Protein AF-A0A2E7DGU7-F1 (afdb_monomer_lite)

Foldseek 3Di:
DDPPLVLLLVLLVCQQVPPPQHVCQAQNPQRQGDDDPDDPVSVQQRQRLLDPVSDVLVVVCVQACVQDNPPDDSLNVQLVCLLAPQVRCQVPPQVVVCVVRVDDGDGHDNSGGHCVDPCVVVSLVVSVVVCVVVVHDDDSVCSSSSSSSSNVSNSCVNNHHDDD

Sequence (164 aa):
MLEDQKLALEIGEILYNQPGDGCWSCHGGNGAGVRSPTSKAVEEMRTDLRNRETWSSFKIIDAYASENPNQLTQKAIATSLIRLGAKDWNRKIPPIVAQKTKQNNIYFDQRMIGIHSKYLKKNTKRITRLLKRRKVKYKRKHIMDLMATSVYLFIEEKFRPTSN

pLDDT: mean 79.58, std 14.6, range [33.97, 96.94]

Secondary structure (DSSP, 8-state):
--S-HHHHHHHHHHHHT-TTTSTHHHH-SSSS----SS-HHHHHT---TT-GGGSHHHHHHHHHHTT-TTS--HHHHHHHHHHH-HHHHHHHHHHHHHHHH-PPPP---TT--TT-STTHHHHHHHHHHHHHHTT----GGGHHHHHHHHHHHHHHHHHPPP--

Structure (mmCIF, N/CA/C/O backbone):
data_AF-A0A2E7DGU7-F1
#
_entry.id   AF-A0A2E7DGU7-F1
#
loop_
_atom_site.group_PDB
_atom_site.id
_atom_site.type_symbol
_atom_site.label_atom_id
_atom_site.label_alt_id
_atom_site.label_comp_id
_atom_site.label_asym_id
_atom_site.label_entity_id
_atom_site.label_seq_id
_atom_site.pdbx_PDB_ins_code
_atom_site.Cartn_x
_atom_site.Cartn_y
_atom_site.Cartn_z
_atom_site.occupancy
_atom_site.B_iso_or_equiv
_atom_site.auth_seq_id
_atom_site.auth_comp_id
_atom_site.auth_asym_id
_atom_site.auth_atom_id
_atom_site.pdbx_PDB_model_num
ATOM 1 N N . MET A 1 1 ? -12.488 -6.910 1.520 1.00 63.12 1 MET A N 1
ATOM 2 C CA . MET A 1 1 ? -12.087 -5.500 1.308 1.00 63.12 1 MET A CA 1
ATOM 3 C C . MET A 1 1 ? -12.900 -4.652 2.274 1.00 63.12 1 MET A C 1
ATOM 5 O O . MET A 1 1 ? -13.953 -5.126 2.679 1.00 63.12 1 MET A O 1
ATOM 9 N N . LEU A 1 2 ? -12.412 -3.490 2.714 1.00 78.50 2 LEU A N 1
ATOM 10 C CA . LEU A 1 2 ? -13.269 -2.573 3.474 1.00 78.50 2 LEU A CA 1
ATOM 11 C C . LEU A 1 2 ? -14.398 -2.091 2.560 1.00 78.50 2 LEU A C 1
ATOM 13 O O . LEU A 1 2 ? -14.116 -1.682 1.439 1.00 78.50 2 LEU A O 1
ATOM 17 N N . GLU A 1 3 ? -15.640 -2.180 3.031 1.00 80.62 3 GLU A N 1
ATOM 18 C CA . GLU A 1 3 ? -16.817 -1.674 2.308 1.00 80.62 3 GLU A CA 1
ATOM 19 C C . GLU A 1 3 ? -16.866 -0.140 2.347 1.00 80.62 3 GLU A C 1
ATOM 21 O O . GLU A 1 3 ? -17.213 0.501 1.363 1.00 80.62 3 GLU A O 1
ATOM 26 N N . ASP A 1 4 ? -16.430 0.460 3.460 1.00 89.31 4 ASP A N 1
ATOM 27 C CA . ASP A 1 4 ? -16.280 1.909 3.596 1.00 89.31 4 ASP A CA 1
ATOM 28 C C . ASP A 1 4 ? -15.008 2.389 2.873 1.00 89.31 4 ASP A C 1
ATOM 30 O O . ASP A 1 4 ? -13.889 2.312 3.398 1.00 89.31 4 ASP A O 1
ATOM 34 N N . GLN A 1 5 ? -15.194 2.895 1.651 1.00 90.12 5 GLN A N 1
ATOM 35 C CA . GLN A 1 5 ? -14.122 3.441 0.818 1.00 90.12 5 GLN A CA 1
ATOM 36 C C . GLN A 1 5 ? -13.444 4.654 1.469 1.00 90.12 5 GLN A C 1
ATOM 38 O O . GLN A 1 5 ? -12.220 4.772 1.405 1.00 90.12 5 GLN A O 1
ATOM 43 N N . LYS A 1 6 ? -14.194 5.519 2.161 1.00 93.62 6 LYS A N 1
ATOM 44 C CA . LYS A 1 6 ? -13.636 6.700 2.837 1.00 93.62 6 LYS A CA 1
ATOM 45 C C . LYS A 1 6 ? -12.685 6.284 3.955 1.00 93.62 6 LYS A C 1
ATOM 47 O O . LYS A 1 6 ? -11.594 6.838 4.083 1.00 93.62 6 LYS A O 1
ATOM 52 N N . LEU A 1 7 ? -13.063 5.273 4.731 1.00 95.12 7 LEU A N 1
ATOM 53 C CA . LEU A 1 7 ? -12.193 4.698 5.753 1.00 95.12 7 LEU A CA 1
ATOM 54 C C . LEU A 1 7 ? -10.966 4.012 5.145 1.00 95.12 7 LEU A C 1
ATOM 56 O O . LEU A 1 7 ? -9.866 4.116 5.689 1.00 95.12 7 LEU A O 1
ATOM 60 N N . ALA A 1 8 ? -11.132 3.312 4.024 1.00 94.56 8 ALA A N 1
ATOM 61 C CA . ALA A 1 8 ? -10.014 2.683 3.335 1.00 94.56 8 ALA A CA 1
ATOM 62 C C . ALA A 1 8 ? -8.991 3.722 2.842 1.00 94.56 8 ALA A C 1
ATOM 64 O O . ALA A 1 8 ? -7.791 3.499 3.018 1.00 94.56 8 ALA A O 1
ATOM 65 N N . LEU A 1 9 ? -9.461 4.857 2.314 1.00 96.19 9 LEU A N 1
ATOM 66 C CA . LEU A 1 9 ? -8.628 5.993 1.917 1.00 96.19 9 LEU A CA 1
ATOM 67 C C . LEU A 1 9 ? -7.939 6.650 3.123 1.00 96.19 9 LEU A C 1
ATOM 69 O O . LEU A 1 9 ? -6.732 6.862 3.068 1.00 96.19 9 LEU A O 1
ATOM 73 N N . GLU A 1 10 ? -8.649 6.872 4.238 1.00 96.94 10 GLU A N 1
ATOM 74 C CA . GLU A 1 10 ? -8.069 7.413 5.486 1.00 96.94 10 GLU A CA 1
ATOM 75 C C . GLU A 1 10 ? -6.910 6.530 5.988 1.00 96.94 10 GLU A C 1
ATOM 77 O O . GLU A 1 10 ? -5.836 7.013 6.351 1.00 96.94 10 GLU A O 1
ATOM 82 N N . ILE A 1 11 ? -7.099 5.206 5.982 1.00 96.69 11 ILE A N 1
ATOM 83 C CA . ILE A 1 11 ? -6.054 4.251 6.374 1.00 96.69 11 ILE A CA 1
ATOM 84 C C . ILE A 1 11 ? -4.878 4.304 5.396 1.00 96.69 11 ILE A C 1
ATOM 86 O O . ILE A 1 11 ? -3.725 4.306 5.833 1.00 96.69 11 ILE A O 1
ATOM 90 N N . GLY A 1 12 ? -5.159 4.335 4.093 1.00 95.88 12 GLY A N 1
ATOM 91 C CA . GLY A 1 12 ? -4.136 4.400 3.055 1.00 95.88 12 GLY A CA 1
ATOM 92 C C . GLY A 1 12 ? -3.279 5.656 3.172 1.00 95.88 12 GLY A C 1
ATOM 93 O O . GLY A 1 12 ? -2.054 5.554 3.176 1.00 95.88 12 GLY A O 1
ATOM 94 N N . GLU A 1 13 ? -3.905 6.810 3.384 1.00 95.94 13 GLU A N 1
ATOM 95 C CA . GLU A 1 13 ? -3.229 8.094 3.564 1.00 95.94 13 GLU A CA 1
ATOM 96 C C . GLU A 1 13 ? -2.313 8.104 4.794 1.00 95.94 13 GLU A C 1
ATOM 98 O O . GLU A 1 13 ? -1.160 8.540 4.713 1.00 95.94 13 GLU A O 1
ATOM 103 N N . ILE A 1 14 ? -2.796 7.584 5.930 1.00 95.00 14 ILE A N 1
ATOM 104 C CA . ILE A 1 14 ? -2.012 7.474 7.170 1.00 95.00 14 ILE A CA 1
ATOM 105 C C . ILE A 1 14 ? -0.723 6.682 6.937 1.00 95.00 14 ILE A C 1
ATOM 107 O O . ILE A 1 14 ? 0.333 7.042 7.459 1.00 95.00 14 ILE A O 1
ATOM 111 N N . LEU A 1 15 ? -0.824 5.573 6.206 1.00 94.81 15 LEU A N 1
ATOM 112 C CA . LEU A 1 15 ? 0.292 4.661 5.975 1.00 94.81 15 LEU A CA 1
ATOM 113 C C . LEU A 1 15 ? 1.235 5.179 4.890 1.00 94.81 15 LEU A C 1
ATOM 115 O O . LEU A 1 15 ? 2.451 5.067 5.046 1.00 94.81 15 LEU A O 1
ATOM 119 N N . TYR A 1 16 ? 0.691 5.786 3.835 1.00 93.25 16 TYR A N 1
ATOM 120 C CA . TYR A 1 16 ? 1.469 6.418 2.776 1.00 93.25 16 TYR A CA 1
ATOM 121 C C . TYR A 1 16 ? 2.378 7.511 3.344 1.00 93.25 16 TYR A C 1
ATOM 123 O O . TYR A 1 16 ? 3.580 7.510 3.084 1.00 93.25 16 TYR A O 1
ATOM 131 N N . ASN A 1 17 ? 1.820 8.393 4.179 1.00 92.00 17 ASN A N 1
ATOM 132 C CA . ASN A 1 17 ? 2.529 9.532 4.763 1.00 92.00 17 ASN A CA 1
ATOM 133 C C . ASN A 1 17 ? 3.264 9.199 6.072 1.00 92.00 17 ASN A C 1
ATOM 135 O O . ASN A 1 17 ? 3.652 10.113 6.799 1.00 92.00 17 ASN A O 1
ATOM 139 N N . GLN A 1 18 ? 3.443 7.919 6.422 1.00 90.19 18 GLN A N 1
ATOM 140 C CA . GLN A 1 18 ? 4.197 7.542 7.618 1.00 90.19 18 GLN A CA 1
ATOM 141 C C . GLN A 1 18 ? 5.620 8.134 7.537 1.00 90.19 18 GLN A C 1
ATOM 143 O O . GLN A 1 18 ? 6.370 7.766 6.632 1.00 90.19 18 GLN A O 1
ATOM 148 N N . PRO A 1 19 ? 6.034 9.010 8.475 1.00 82.69 19 PRO A N 1
ATOM 149 C CA . PRO A 1 19 ? 7.352 9.633 8.406 1.00 82.69 19 PRO A CA 1
ATOM 150 C C . PRO A 1 19 ? 8.488 8.604 8.389 1.00 82.69 19 PRO A C 1
ATOM 152 O O . PRO A 1 19 ? 8.444 7.616 9.131 1.00 82.69 19 PRO A O 1
ATOM 155 N N . GLY A 1 20 ? 9.494 8.851 7.546 1.00 76.38 20 GLY A N 1
ATOM 156 C CA . GLY A 1 20 ? 10.692 8.023 7.370 1.00 76.38 20 GLY A CA 1
ATOM 157 C C . GLY A 1 20 ? 10.491 6.812 6.457 1.00 76.38 20 GLY A C 1
ATOM 158 O O . GLY A 1 20 ? 11.192 6.680 5.459 1.00 76.38 20 GLY A O 1
ATOM 159 N N . ASP A 1 21 ? 9.506 5.963 6.761 1.00 78.75 21 ASP A N 1
ATOM 160 C CA . ASP A 1 21 ? 9.393 4.632 6.139 1.00 78.75 21 ASP A CA 1
ATOM 161 C C . ASP A 1 21 ? 8.044 4.385 5.423 1.00 78.75 21 ASP A C 1
ATOM 163 O O . ASP A 1 21 ? 7.701 3.241 5.126 1.00 78.75 21 ASP A O 1
ATOM 167 N N . GLY A 1 22 ? 7.226 5.421 5.216 1.00 83.50 22 GLY A N 1
ATOM 168 C CA . GLY A 1 22 ? 6.008 5.345 4.400 1.00 83.50 22 GLY A CA 1
ATOM 169 C C . GLY A 1 22 ? 6.309 5.436 2.905 1.00 83.50 22 GLY A C 1
ATOM 170 O O . GLY A 1 22 ? 7.380 5.880 2.511 1.00 83.50 22 GLY A O 1
ATOM 171 N N . CYS A 1 23 ? 5.347 5.080 2.050 1.00 85.38 23 CYS A N 1
ATOM 172 C CA . CYS A 1 23 ? 5.498 5.183 0.590 1.00 85.38 23 CYS A CA 1
ATOM 173 C C . CYS A 1 23 ? 5.891 6.600 0.124 1.00 85.38 23 CYS A C 1
ATOM 175 O O . CYS A 1 23 ? 6.597 6.751 -0.873 1.00 85.38 23 CYS A O 1
ATOM 177 N N . TRP A 1 24 ? 5.494 7.633 0.872 1.00 86.44 24 TRP A N 1
ATOM 178 C CA . TRP A 1 24 ? 5.888 9.019 0.628 1.00 86.44 24 TRP A CA 1
ATOM 179 C C . TRP A 1 24 ? 7.410 9.223 0.607 1.00 86.44 24 TRP A C 1
ATOM 181 O O . TRP A 1 24 ? 7.885 10.046 -0.169 1.00 86.44 24 TRP A O 1
ATOM 191 N N . SER A 1 25 ? 8.197 8.474 1.391 1.00 81.25 25 SER A N 1
ATOM 192 C CA . SER A 1 25 ? 9.656 8.662 1.425 1.00 81.25 25 SER A CA 1
ATOM 193 C C . SER A 1 25 ? 10.344 8.276 0.116 1.00 81.25 25 SER A C 1
ATOM 195 O O . SER A 1 25 ? 11.429 8.776 -0.160 1.00 81.25 25 SER A O 1
ATOM 197 N N . CYS A 1 26 ? 9.708 7.440 -0.710 1.00 79.44 26 CYS A N 1
ATOM 198 C CA . CYS A 1 26 ? 10.187 7.104 -2.048 1.00 79.44 26 CYS A CA 1
ATOM 199 C C . CYS A 1 26 ? 9.468 7.904 -3.141 1.00 79.44 26 CYS A C 1
ATOM 201 O O . CYS A 1 26 ? 10.100 8.294 -4.119 1.00 79.44 26 CYS A O 1
ATOM 203 N N . HIS A 1 27 ? 8.165 8.160 -2.986 1.00 83.19 27 HIS A N 1
ATOM 204 C CA . HIS A 1 27 ? 7.315 8.673 -4.069 1.00 83.19 27 HIS A CA 1
ATOM 205 C C . HIS A 1 27 ? 6.923 10.150 -3.934 1.00 83.19 27 HIS A C 1
ATOM 207 O O . HIS A 1 27 ? 6.456 10.753 -4.899 1.00 83.19 27 HIS A O 1
ATOM 213 N N . GLY A 1 28 ? 7.142 10.758 -2.768 1.00 84.81 28 GLY A N 1
ATOM 214 C CA . GLY A 1 28 ? 6.841 12.161 -2.503 1.00 84.81 28 GLY A CA 1
ATOM 215 C C . GLY A 1 28 ? 5.342 12.471 -2.463 1.00 84.81 28 GLY A C 1
ATOM 216 O O . GLY A 1 28 ? 4.482 11.588 -2.495 1.00 84.81 28 GLY A O 1
ATOM 217 N N . GLY A 1 29 ? 5.011 13.761 -2.371 1.00 85.94 29 GLY A N 1
ATOM 218 C CA . GLY A 1 29 ? 3.621 14.221 -2.276 1.00 85.94 29 GLY A CA 1
ATOM 219 C C . GLY A 1 29 ? 2.832 14.106 -3.583 1.00 85.94 29 GLY A C 1
ATOM 220 O O . GLY A 1 29 ? 1.619 13.913 -3.534 1.00 85.94 29 GLY A O 1
ATOM 221 N N . ASN A 1 30 ? 3.523 14.193 -4.724 1.00 85.00 30 ASN A N 1
ATOM 222 C CA . ASN A 1 30 ? 2.944 14.155 -6.069 1.00 85.00 30 ASN A CA 1
ATOM 223 C C . ASN A 1 30 ? 3.054 12.777 -6.748 1.00 85.00 30 ASN A C 1
ATOM 225 O O . ASN A 1 30 ? 2.612 12.639 -7.881 1.00 85.00 30 ASN A O 1
ATOM 229 N N . GLY A 1 31 ? 3.654 11.780 -6.092 1.00 84.81 31 GLY A N 1
ATOM 230 C CA . GLY A 1 31 ? 3.796 10.427 -6.633 1.00 84.81 31 GLY A CA 1
ATOM 231 C C . GLY A 1 31 ? 4.904 10.259 -7.680 1.00 84.81 31 GLY A C 1
ATOM 232 O O . GLY A 1 31 ? 5.148 9.135 -8.103 1.00 84.81 31 GLY A O 1
ATOM 233 N N . ALA A 1 32 ? 5.609 11.329 -8.064 1.00 83.12 32 ALA A N 1
ATOM 234 C CA . ALA A 1 32 ? 6.609 11.318 -9.136 1.00 83.12 32 ALA A CA 1
ATOM 235 C C . ALA A 1 32 ? 7.957 10.679 -8.746 1.00 83.12 32 ALA A C 1
ATOM 237 O O . ALA A 1 32 ? 8.847 10.551 -9.586 1.00 83.12 32 ALA A O 1
ATOM 238 N N . GLY A 1 33 ? 8.140 10.327 -7.470 1.00 78.62 33 GLY A N 1
ATOM 239 C CA . GLY A 1 33 ? 9.448 9.964 -6.927 1.00 78.62 33 GLY A CA 1
ATOM 240 C C . GLY A 1 33 ? 10.149 11.156 -6.278 1.00 78.62 33 GLY A C 1
ATOM 241 O O . GLY A 1 33 ? 10.117 12.272 -6.796 1.00 78.62 33 GLY A O 1
ATOM 242 N N . VAL A 1 34 ? 10.815 10.936 -5.141 1.00 69.50 34 VAL A N 1
ATOM 243 C CA . VAL A 1 34 ? 11.695 11.960 -4.556 1.00 69.50 34 VAL A CA 1
ATOM 244 C C . VAL A 1 34 ? 13.070 11.930 -5.224 1.00 69.50 34 VAL A C 1
ATOM 246 O O . VAL A 1 34 ? 13.660 10.866 -5.449 1.00 69.50 34 VAL A O 1
ATOM 249 N N . ARG A 1 35 ? 13.601 13.117 -5.545 1.00 58.34 35 ARG A N 1
ATOM 250 C CA . ARG A 1 35 ? 14.978 13.268 -6.022 1.00 58.34 35 ARG A CA 1
ATOM 251 C C . ARG A 1 35 ? 15.952 13.076 -4.857 1.00 58.34 35 ARG A C 1
ATOM 253 O O . ARG A 1 35 ? 16.097 13.963 -4.029 1.00 58.34 35 ARG A O 1
ATOM 260 N N . SER A 1 36 ? 16.602 11.913 -4.789 1.00 52.12 36 SER A N 1
ATOM 261 C CA . SER A 1 36 ? 17.795 11.720 -3.953 1.00 52.12 36 SER A CA 1
ATOM 262 C C . SER A 1 36 ? 19.028 12.178 -4.743 1.00 52.12 36 SER A C 1
ATOM 264 O O . SER A 1 36 ? 19.121 11.817 -5.916 1.00 52.12 36 SER A O 1
ATOM 266 N N . PRO A 1 37 ? 19.978 12.920 -4.142 1.00 44.38 37 PRO A N 1
ATOM 267 C CA . PRO A 1 37 ? 21.205 13.371 -4.809 1.00 44.38 37 PRO A CA 1
ATOM 268 C C . PRO A 1 37 ? 22.225 12.249 -5.088 1.00 44.38 37 PRO A C 1
ATOM 270 O O . PRO A 1 37 ? 23.323 12.510 -5.569 1.00 44.38 37 PRO A O 1
ATOM 273 N N . THR A 1 38 ? 21.898 10.993 -4.783 1.00 51.41 38 THR A N 1
ATOM 274 C CA . THR A 1 38 ? 22.791 9.847 -4.970 1.00 51.41 38 THR A CA 1
ATOM 275 C C . THR A 1 38 ? 22.510 9.107 -6.281 1.00 51.41 38 THR A C 1
ATOM 277 O O . THR A 1 38 ? 21.384 8.686 -6.500 1.00 51.41 38 THR A O 1
ATOM 280 N N . SER A 1 39 ? 23.572 8.986 -7.097 1.00 49.19 39 SER A N 1
ATOM 281 C CA . SER A 1 39 ? 23.820 8.197 -8.329 1.00 49.19 39 SER A CA 1
ATOM 282 C C . SER A 1 39 ? 22.696 8.005 -9.373 1.00 49.19 39 SER A C 1
ATOM 284 O O . SER A 1 39 ? 21.570 7.637 -9.069 1.00 49.19 39 SER A O 1
ATOM 286 N N . LYS A 1 40 ? 23.048 8.128 -10.668 1.00 49.41 40 LYS A N 1
ATOM 287 C CA . LYS A 1 40 ? 22.157 7.887 -11.832 1.00 49.41 40 LYS A CA 1
ATOM 288 C C . LYS A 1 40 ? 21.352 6.576 -11.760 1.00 49.41 40 LYS A C 1
ATOM 290 O O . LYS A 1 40 ? 20.179 6.565 -12.111 1.00 49.41 40 LYS A O 1
ATOM 295 N N . ALA A 1 41 ? 21.936 5.503 -11.218 1.00 45.41 41 ALA A N 1
ATOM 296 C CA . ALA A 1 41 ? 21.265 4.209 -11.044 1.00 45.41 41 ALA A CA 1
ATOM 297 C C . ALA A 1 41 ? 20.018 4.273 -10.133 1.00 45.41 41 ALA A C 1
ATOM 299 O O . ALA A 1 41 ? 19.090 3.481 -10.275 1.00 45.41 41 ALA A O 1
ATOM 300 N N . VAL A 1 42 ? 19.967 5.230 -9.200 1.00 52.28 42 VAL A N 1
ATOM 301 C CA . VAL A 1 42 ? 18.800 5.481 -8.340 1.00 52.28 42 VAL A CA 1
ATOM 302 C C . VAL A 1 42 ? 17.699 6.234 -9.082 1.00 52.28 42 VAL A C 1
ATOM 304 O O . VAL A 1 42 ? 16.532 6.087 -8.724 1.00 52.28 42 VAL A O 1
ATOM 307 N N . GLU A 1 43 ? 18.044 7.037 -10.088 1.00 51.69 43 GLU A N 1
ATOM 308 C CA . GLU A 1 43 ? 17.067 7.774 -10.893 1.00 51.69 43 GLU A CA 1
ATOM 309 C C . GLU A 1 43 ? 16.331 6.865 -11.878 1.00 51.69 43 GLU A C 1
ATOM 311 O O . GLU A 1 43 ? 15.120 7.002 -12.028 1.00 51.69 43 GLU A O 1
ATOM 316 N N . GLU A 1 44 ? 17.031 5.901 -12.477 1.00 49.75 44 GLU A N 1
ATOM 317 C CA . GLU A 1 44 ? 16.478 4.960 -13.465 1.00 49.75 44 GLU A CA 1
ATOM 318 C C . GLU A 1 44 ? 15.509 3.929 -12.856 1.00 49.75 44 GLU A C 1
ATOM 320 O O . GLU A 1 44 ? 14.658 3.381 -13.553 1.00 49.75 44 GLU A O 1
ATOM 325 N N . MET A 1 45 ? 15.583 3.694 -11.541 1.00 54.09 45 MET A N 1
ATOM 326 C CA . MET A 1 45 ? 14.679 2.794 -10.807 1.00 54.09 45 MET A CA 1
ATOM 327 C C . MET A 1 45 ? 13.466 3.504 -10.180 1.00 54.09 45 MET A C 1
ATOM 329 O O . MET A 1 45 ? 12.728 2.897 -9.399 1.00 54.09 45 MET A O 1
ATOM 333 N N . ARG A 1 46 ? 13.237 4.789 -10.483 1.00 65.88 46 ARG A N 1
ATOM 334 C CA . ARG A 1 46 ? 12.087 5.531 -9.950 1.00 65.88 46 ARG A CA 1
ATOM 335 C C . ARG A 1 46 ? 10.788 5.080 -10.610 1.00 65.88 46 ARG A C 1
ATOM 337 O O . ARG A 1 46 ? 10.587 5.257 -11.805 1.00 65.88 46 ARG A O 1
ATOM 344 N N . THR A 1 47 ? 9.871 4.562 -9.801 1.00 77.00 47 THR A N 1
ATOM 345 C CA . THR A 1 47 ? 8.480 4.366 -10.214 1.00 77.00 47 THR A CA 1
ATOM 346 C C . THR A 1 47 ? 7.695 5.658 -10.005 1.00 77.00 47 THR A C 1
ATOM 348 O O . THR A 1 47 ? 7.595 6.152 -8.875 1.00 77.00 47 THR A O 1
ATOM 351 N N . ASP A 1 48 ? 7.110 6.164 -11.088 1.00 84.00 48 ASP A N 1
ATOM 352 C CA . ASP A 1 48 ? 6.144 7.255 -11.062 1.00 84.00 48 ASP A CA 1
ATOM 353 C C . ASP A 1 48 ? 4.755 6.672 -10.774 1.00 84.00 48 ASP A C 1
ATOM 355 O O . ASP A 1 48 ? 4.150 5.998 -11.609 1.00 84.00 48 ASP A O 1
ATOM 359 N N . LEU A 1 49 ? 4.219 6.933 -9.582 1.00 85.94 49 LEU A N 1
ATOM 360 C CA . LEU A 1 49 ? 2.886 6.465 -9.196 1.00 85.94 49 LEU A CA 1
ATOM 361 C C . LEU A 1 49 ? 1.773 7.052 -10.076 1.00 85.94 49 LEU A C 1
ATOM 363 O O . LEU A 1 49 ? 0.673 6.509 -10.087 1.00 85.94 49 LEU A O 1
ATOM 367 N N . ARG A 1 50 ? 2.055 8.110 -10.842 1.00 85.56 50 ARG A N 1
ATOM 368 C CA . ARG A 1 50 ? 1.121 8.703 -11.807 1.00 85.56 50 ARG A CA 1
ATOM 369 C C . ARG A 1 50 ? 1.109 7.969 -13.145 1.00 85.56 50 ARG A C 1
ATOM 371 O O . ARG A 1 50 ? 0.111 8.019 -13.857 1.00 85.56 50 ARG A O 1
ATOM 378 N N . ASN A 1 51 ? 2.202 7.285 -13.494 1.00 83.81 51 ASN A N 1
ATOM 379 C CA . ASN A 1 51 ? 2.318 6.520 -14.731 1.00 83.81 51 ASN A CA 1
ATOM 380 C C . ASN A 1 51 ? 2.461 5.021 -14.435 1.00 83.81 51 ASN A C 1
ATOM 382 O O . ASN A 1 51 ? 3.535 4.527 -14.082 1.00 83.81 51 ASN A O 1
ATOM 386 N N . ARG A 1 52 ? 1.369 4.290 -14.655 1.00 77.75 52 ARG A N 1
ATOM 387 C CA . ARG A 1 52 ? 1.256 2.844 -14.424 1.00 77.75 52 ARG A CA 1
ATOM 388 C C . ARG A 1 52 ? 2.287 2.009 -15.180 1.00 77.75 52 ARG A C 1
ATOM 390 O O . ARG A 1 52 ? 2.768 1.023 -14.629 1.00 77.75 52 ARG A O 1
ATOM 397 N N . GLU A 1 53 ? 2.688 2.420 -16.378 1.00 76.06 53 GLU A N 1
ATOM 398 C CA . GLU A 1 53 ? 3.683 1.701 -17.191 1.00 76.06 53 GLU A CA 1
ATOM 399 C C . GLU A 1 53 ? 5.064 1.661 -16.520 1.00 76.06 53 GLU A C 1
ATOM 401 O O . GLU A 1 53 ? 5.876 0.762 -16.753 1.00 76.06 53 GLU A O 1
ATOM 406 N N . THR A 1 54 ? 5.329 2.607 -15.615 1.00 77.06 54 THR A N 1
ATOM 407 C CA . THR A 1 54 ? 6.582 2.648 -14.850 1.00 77.06 54 THR A CA 1
ATOM 408 C C . THR A 1 54 ? 6.589 1.686 -13.661 1.00 77.06 54 THR A C 1
ATOM 410 O O . THR A 1 54 ? 7.640 1.460 -13.054 1.00 77.06 54 THR A O 1
ATOM 413 N N . TRP A 1 55 ? 5.445 1.095 -13.300 1.00 78.50 55 TRP A N 1
ATOM 414 C CA . TRP A 1 55 ? 5.362 0.204 -12.150 1.00 78.50 55 TRP A CA 1
ATOM 415 C C . TRP A 1 55 ? 5.800 -1.193 -12.566 1.00 78.50 55 TRP A C 1
ATOM 417 O O . TRP A 1 55 ? 5.204 -1.813 -13.450 1.00 78.50 55 TRP A O 1
ATOM 427 N N . SER A 1 56 ? 6.769 -1.766 -11.855 1.00 72.94 56 SER A N 1
ATOM 428 C CA . SER A 1 56 ? 7.252 -3.113 -12.177 1.00 72.94 56 SER A CA 1
ATOM 429 C C . SER A 1 56 ? 6.160 -4.186 -12.067 1.00 72.94 56 SER A C 1
A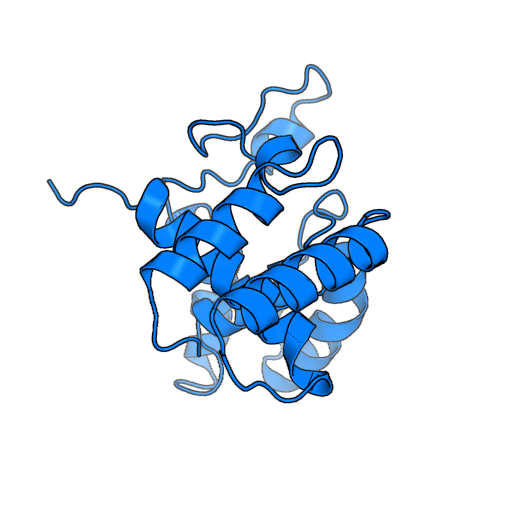TOM 431 O O . SER A 1 56 ? 6.287 -5.239 -12.675 1.00 72.94 56 SER A O 1
ATOM 433 N N . SER A 1 57 ? 5.051 -3.920 -11.362 1.00 71.50 57 SER A N 1
ATOM 434 C CA . SER A 1 57 ? 3.885 -4.810 -11.348 1.00 71.50 57 SER A CA 1
ATOM 435 C C . SER A 1 57 ? 3.235 -5.003 -12.721 1.00 71.50 57 SER A C 1
ATOM 437 O O . SER A 1 57 ? 2.724 -6.088 -12.965 1.00 71.50 57 SER A O 1
ATOM 439 N N . PHE A 1 58 ? 3.227 -3.982 -13.591 1.00 72.69 58 PHE A N 1
ATOM 440 C CA . PHE A 1 58 ? 2.688 -4.113 -14.953 1.00 72.69 58 PHE A CA 1
ATOM 441 C C . PHE A 1 58 ? 3.636 -4.951 -15.815 1.00 72.69 58 PHE A C 1
ATOM 443 O O . PHE A 1 58 ? 3.212 -5.954 -16.375 1.00 72.69 58 PHE A O 1
ATOM 450 N N . LYS A 1 59 ? 4.943 -4.666 -15.743 1.00 69.88 59 LYS A N 1
ATOM 451 C CA . LYS A 1 59 ? 5.992 -5.459 -16.410 1.00 69.88 59 LYS A CA 1
ATOM 452 C C . LYS A 1 59 ? 5.955 -6.948 -16.033 1.00 69.88 59 LYS A C 1
ATOM 454 O O . LYS A 1 59 ? 6.197 -7.802 -16.876 1.00 69.88 59 LYS A O 1
ATOM 459 N N . ILE A 1 60 ? 5.649 -7.267 -14.770 1.00 68.69 60 ILE A N 1
ATOM 460 C CA . ILE A 1 60 ? 5.511 -8.655 -14.298 1.00 68.69 60 ILE A CA 1
ATOM 461 C C . ILE A 1 60 ? 4.302 -9.348 -14.938 1.00 68.69 60 ILE A C 1
ATOM 463 O O . ILE A 1 60 ? 4.408 -10.509 -15.318 1.00 68.69 60 ILE A O 1
ATOM 467 N N . ILE A 1 61 ? 3.157 -8.674 -15.061 1.00 70.81 61 ILE A N 1
ATOM 468 C CA . ILE A 1 61 ? 1.972 -9.287 -15.681 1.00 70.81 61 ILE A CA 1
ATOM 469 C C . ILE A 1 61 ? 2.204 -9.529 -17.154 1.00 70.81 61 ILE A C 1
ATOM 471 O O . ILE A 1 61 ? 1.866 -10.608 -17.613 1.00 70.81 61 ILE A O 1
ATOM 475 N N . ASP A 1 62 ? 2.779 -8.569 -17.873 1.00 68.12 62 ASP A N 1
ATOM 476 C CA . ASP A 1 62 ? 3.024 -8.725 -19.308 1.00 68.12 62 ASP A CA 1
ATOM 477 C C . ASP A 1 62 ? 3.913 -9.946 -19.573 1.00 68.12 62 ASP A C 1
ATOM 479 O O . ASP A 1 62 ? 3.660 -10.730 -20.486 1.00 68.12 62 ASP A O 1
ATOM 483 N N . ALA A 1 63 ? 4.896 -10.170 -18.698 1.00 64.19 63 ALA A N 1
ATOM 484 C CA . ALA A 1 63 ? 5.735 -11.353 -18.738 1.00 64.19 63 ALA A CA 1
ATOM 485 C C . ALA A 1 63 ? 4.939 -12.636 -18.393 1.00 64.19 63 ALA A C 1
ATOM 487 O O . ALA A 1 63 ? 5.078 -13.644 -19.076 1.00 64.19 63 ALA A O 1
ATOM 488 N N . TYR A 1 64 ? 4.045 -12.613 -17.398 1.00 62.00 64 TYR A N 1
ATOM 489 C CA . TYR A 1 64 ? 3.372 -13.821 -16.885 1.00 62.00 64 TYR A CA 1
ATOM 490 C C . TYR A 1 64 ? 2.082 -14.213 -17.618 1.00 62.00 64 TYR A C 1
ATOM 492 O O . TYR A 1 64 ? 1.712 -15.390 -17.647 1.00 62.00 64 TYR A O 1
ATOM 500 N N . ALA A 1 65 ? 1.347 -13.237 -18.150 1.00 60.59 65 ALA A N 1
ATOM 501 C CA . ALA A 1 65 ? 0.033 -13.425 -18.760 1.00 60.59 65 ALA A CA 1
ATOM 502 C C . ALA A 1 65 ? 0.105 -14.243 -20.055 1.00 60.59 65 ALA A C 1
ATOM 504 O O . ALA A 1 65 ? -0.895 -14.843 -20.441 1.00 60.59 65 ALA A O 1
ATOM 505 N N . SER A 1 66 ? 1.286 -14.313 -20.678 1.00 57.44 66 SER A N 1
ATOM 506 C CA . SER A 1 66 ? 1.556 -15.141 -21.854 1.00 57.44 66 SER A CA 1
ATOM 507 C C . SER A 1 66 ? 1.423 -16.645 -21.580 1.00 57.44 66 SER A C 1
ATOM 509 O O . SER A 1 66 ? 1.063 -17.386 -22.489 1.00 57.44 66 SER A O 1
ATOM 511 N N . GLU A 1 67 ? 1.642 -17.099 -20.338 1.00 56.19 67 GLU A N 1
ATOM 512 C CA . GLU A 1 67 ? 1.615 -18.529 -19.988 1.00 56.19 67 GLU A CA 1
ATOM 513 C C . GLU A 1 67 ? 0.430 -18.931 -19.096 1.00 56.19 67 GLU A C 1
ATOM 515 O O . GLU A 1 67 ? -0.024 -20.072 -19.159 1.00 56.19 67 GLU A O 1
ATOM 520 N N . ASN A 1 68 ? -0.089 -18.030 -18.251 1.00 59.50 68 ASN A N 1
ATOM 521 C CA . ASN A 1 68 ? -1.170 -18.346 -17.304 1.00 59.50 68 ASN A CA 1
ATOM 522 C C . ASN A 1 68 ? -2.167 -17.181 -17.149 1.00 59.50 68 ASN A C 1
ATOM 524 O O . ASN A 1 68 ? -2.207 -16.531 -16.091 1.00 59.50 68 ASN A O 1
ATOM 528 N N . PRO A 1 69 ? -2.995 -16.902 -18.173 1.00 55.69 69 PRO A N 1
ATOM 529 C CA . PRO A 1 69 ? -4.005 -15.858 -18.084 1.00 55.69 69 PRO A CA 1
ATOM 530 C C . PRO A 1 69 ? -4.953 -16.161 -16.911 1.00 55.69 69 PRO A C 1
ATOM 532 O O . PRO A 1 69 ? -5.432 -17.281 -16.753 1.00 55.69 69 PRO A O 1
ATOM 535 N N . ASN A 1 70 ? -5.213 -15.152 -16.074 1.00 61.44 70 ASN A N 1
ATOM 536 C CA . ASN A 1 70 ? -6.134 -15.155 -14.920 1.00 61.44 70 ASN A CA 1
ATOM 537 C C . ASN A 1 70 ? -5.599 -15.612 -13.546 1.00 61.44 70 ASN A C 1
ATOM 539 O O . ASN A 1 70 ? -6.332 -15.474 -12.566 1.00 61.44 70 ASN A O 1
ATOM 543 N N . GLN A 1 71 ? -4.353 -16.084 -13.398 1.00 64.00 71 GLN A N 1
ATOM 544 C CA . GLN A 1 71 ? -3.848 -16.472 -12.061 1.00 64.00 71 GLN A CA 1
ATOM 545 C C . GLN A 1 71 ? -3.266 -15.315 -11.233 1.00 64.00 71 GLN A C 1
ATOM 547 O O . GLN A 1 71 ? -3.255 -15.388 -10.001 1.00 64.00 71 GLN A O 1
ATOM 552 N N . LEU A 1 72 ? -2.778 -14.250 -11.873 1.00 69.12 72 LEU A N 1
ATOM 553 C CA . LEU A 1 72 ? -2.087 -13.157 -11.191 1.00 69.12 72 LEU A CA 1
ATOM 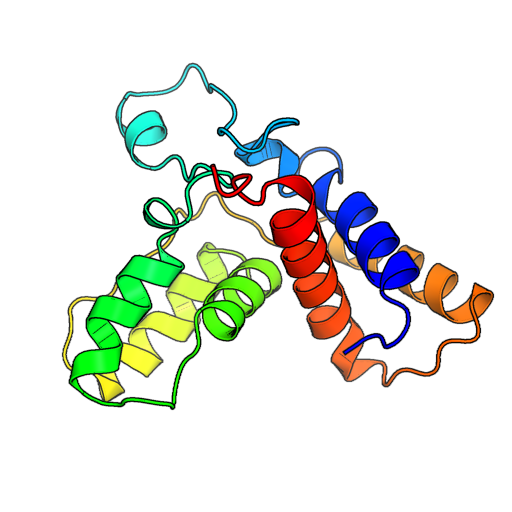554 C C . LEU A 1 72 ? -2.568 -11.803 -11.714 1.00 69.12 72 LEU A C 1
ATOM 556 O O . LEU A 1 72 ? -2.478 -11.517 -12.901 1.00 69.12 72 LEU A O 1
ATOM 560 N N . THR A 1 73 ? -3.082 -10.961 -10.816 1.00 78.00 73 THR A N 1
ATOM 561 C CA . THR A 1 73 ? -3.534 -9.607 -11.163 1.00 78.00 73 THR A CA 1
ATOM 562 C C . THR A 1 73 ? -2.523 -8.558 -10.722 1.00 78.00 73 THR A C 1
ATOM 564 O O . THR A 1 73 ? -1.787 -8.746 -9.749 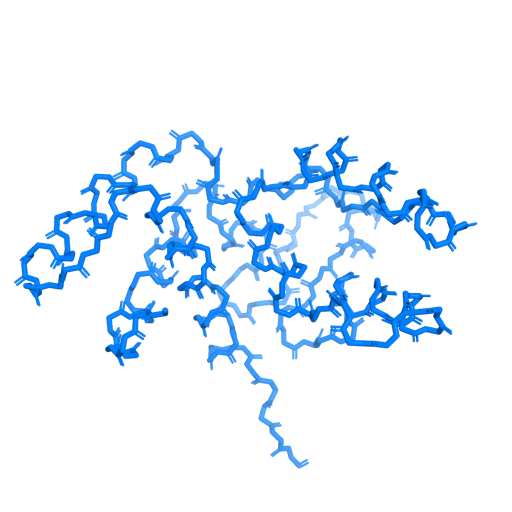1.00 78.00 73 THR A O 1
ATOM 567 N N . GLN A 1 74 ? -2.551 -7.396 -11.377 1.00 79.06 74 GLN A N 1
ATOM 568 C CA . GLN A 1 74 ? -1.705 -6.252 -11.024 1.00 79.06 74 GLN A CA 1
ATOM 569 C C . GLN A 1 74 ? -1.888 -5.855 -9.571 1.00 79.06 74 GLN A C 1
ATOM 571 O O . GLN A 1 74 ? -0.920 -5.697 -8.826 1.00 79.06 74 GLN A O 1
ATOM 576 N N . LYS A 1 75 ? -3.151 -5.782 -9.155 1.00 84.69 75 LYS A N 1
ATOM 577 C CA . LYS A 1 75 ? -3.544 -5.499 -7.784 1.00 84.69 75 LYS A CA 1
ATOM 578 C C . LYS A 1 75 ? -2.954 -6.515 -6.809 1.00 84.69 75 LYS A C 1
ATOM 580 O O . LYS A 1 75 ? -2.471 -6.117 -5.752 1.00 84.69 75 LYS A O 1
ATOM 585 N N . ALA A 1 76 ? -2.952 -7.808 -7.141 1.00 83.19 76 ALA A N 1
ATOM 586 C CA . ALA A 1 76 ? -2.362 -8.835 -6.283 1.00 83.19 76 ALA A CA 1
ATOM 587 C C . ALA A 1 76 ? -0.844 -8.643 -6.124 1.00 83.19 76 ALA A C 1
ATOM 589 O O . ALA A 1 76 ? -0.341 -8.669 -5.000 1.00 83.19 76 ALA A O 1
ATOM 590 N N . ILE A 1 77 ? -0.122 -8.361 -7.214 1.00 83.00 77 ILE A N 1
ATOM 591 C CA . ILE A 1 77 ? 1.323 -8.091 -7.162 1.00 83.00 77 ILE A CA 1
ATOM 592 C C . ILE A 1 77 ? 1.595 -6.833 -6.337 1.00 83.00 77 ILE A C 1
ATOM 594 O O . ILE A 1 77 ? 2.346 -6.892 -5.363 1.00 83.00 77 ILE A O 1
ATOM 598 N N . ALA A 1 78 ? 0.941 -5.719 -6.665 1.00 86.06 78 ALA A N 1
ATOM 599 C CA . ALA A 1 78 ? 1.156 -4.440 -5.998 1.00 86.06 78 ALA A CA 1
ATOM 600 C C . ALA A 1 78 ? 0.834 -4.511 -4.498 1.00 86.06 78 ALA A C 1
ATOM 602 O O . ALA A 1 78 ? 1.638 -4.086 -3.669 1.00 86.06 78 ALA A O 1
ATOM 603 N N . THR A 1 79 ? -0.295 -5.115 -4.118 1.00 89.75 79 THR A N 1
ATOM 604 C CA . THR A 1 79 ? -0.650 -5.284 -2.698 1.00 89.75 79 THR A CA 1
ATOM 605 C C . THR A 1 79 ? 0.296 -6.238 -1.972 1.00 89.75 79 THR A C 1
ATOM 607 O O . THR A 1 79 ? 0.630 -5.979 -0.816 1.00 89.75 79 THR A O 1
ATOM 610 N N . SER A 1 80 ? 0.793 -7.294 -2.627 1.00 87.88 80 SER A N 1
ATOM 611 C CA . SER A 1 80 ? 1.800 -8.186 -2.036 1.00 87.88 80 SER A CA 1
ATOM 612 C C . SER A 1 80 ? 3.137 -7.477 -1.798 1.00 87.88 80 SER A C 1
ATOM 614 O O . SER A 1 80 ? 3.753 -7.678 -0.750 1.00 87.88 80 SER A O 1
ATOM 616 N N . LEU A 1 81 ? 3.549 -6.601 -2.719 1.00 87.31 81 LEU A N 1
ATOM 617 C CA . LEU A 1 81 ? 4.747 -5.782 -2.585 1.00 87.31 81 LEU A CA 1
ATOM 618 C C . LEU A 1 81 ? 4.584 -4.758 -1.459 1.00 87.31 81 LEU A C 1
ATOM 62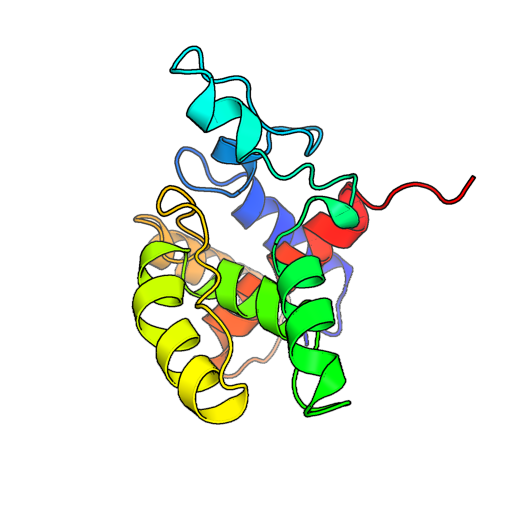0 O O . LEU A 1 81 ? 5.420 -4.704 -0.563 1.00 87.31 81 LEU A O 1
ATOM 624 N N . ILE A 1 82 ? 3.476 -4.008 -1.443 1.00 90.12 82 ILE A N 1
ATOM 625 C CA . ILE A 1 82 ? 3.128 -3.073 -0.358 1.00 90.12 82 ILE A CA 1
ATOM 626 C C . ILE A 1 82 ? 3.129 -3.790 0.990 1.00 90.12 82 ILE A C 1
ATOM 628 O O . ILE A 1 82 ? 3.620 -3.246 1.978 1.00 90.12 82 ILE A O 1
ATOM 632 N N . ARG A 1 83 ? 2.601 -5.015 1.039 1.00 90.56 83 ARG A N 1
ATOM 633 C CA . ARG A 1 83 ? 2.566 -5.830 2.250 1.00 90.56 83 ARG A CA 1
ATOM 634 C C . ARG A 1 83 ? 3.967 -6.221 2.709 1.00 90.56 83 ARG A C 1
ATOM 636 O O . ARG A 1 83 ? 4.285 -5.988 3.863 1.00 90.56 83 ARG A O 1
ATOM 643 N N . LEU A 1 84 ? 4.779 -6.825 1.847 1.00 86.56 84 LEU A N 1
ATOM 644 C CA . LEU A 1 84 ? 6.042 -7.459 2.245 1.00 86.56 84 LEU A CA 1
ATOM 645 C C . LEU A 1 84 ? 7.244 -6.507 2.271 1.00 86.56 84 LEU A C 1
ATOM 647 O O . LEU A 1 84 ? 8.181 -6.746 3.028 1.00 86.56 84 LEU A O 1
ATOM 651 N N . GLY A 1 85 ? 7.235 -5.465 1.443 1.00 86.50 85 GLY A N 1
ATOM 652 C CA . GLY A 1 85 ? 8.456 -4.767 1.054 1.00 86.50 85 GLY A CA 1
ATOM 653 C C . GLY A 1 85 ? 9.255 -5.559 0.014 1.00 86.50 85 GLY A C 1
ATOM 654 O O . GLY A 1 85 ? 9.158 -6.784 -0.070 1.00 86.50 85 GLY A O 1
ATOM 655 N N . ALA A 1 86 ? 10.084 -4.877 -0.769 1.00 82.81 86 ALA A N 1
ATOM 656 C CA . ALA A 1 86 ? 10.859 -5.475 -1.851 1.00 82.81 86 ALA A CA 1
ATOM 657 C C . ALA A 1 86 ? 11.865 -6.520 -1.370 1.00 82.81 86 ALA A C 1
ATOM 659 O O . ALA A 1 86 ? 11.980 -7.565 -1.997 1.00 82.81 86 ALA A O 1
ATOM 660 N N . LYS A 1 87 ? 12.558 -6.299 -0.243 1.00 82.06 87 LYS A N 1
ATOM 661 C CA . LYS A 1 87 ? 13.532 -7.276 0.283 1.00 82.06 87 LYS A CA 1
ATOM 662 C C . LYS A 1 87 ? 12.893 -8.646 0.524 1.00 82.06 87 LYS A C 1
ATOM 664 O O . LYS A 1 87 ? 13.419 -9.673 0.098 1.00 82.06 87 LYS A O 1
ATOM 669 N N . ASP A 1 88 ? 11.752 -8.662 1.205 1.00 84.25 88 ASP A N 1
ATOM 670 C CA . ASP A 1 88 ? 11.042 -9.898 1.521 1.00 84.25 88 ASP A CA 1
ATOM 671 C C . ASP A 1 88 ? 10.301 -10.465 0.314 1.00 84.25 88 ASP A C 1
ATOM 673 O O . ASP A 1 88 ? 10.259 -11.686 0.150 1.00 84.25 88 ASP A O 1
ATOM 677 N N . TRP A 1 89 ? 9.758 -9.595 -0.538 1.00 86.62 89 TRP A N 1
ATOM 678 C CA . TRP A 1 89 ? 9.111 -9.993 -1.781 1.00 86.62 89 TRP A CA 1
ATOM 679 C C . TRP A 1 89 ? 10.103 -10.696 -2.710 1.00 86.62 89 TRP A C 1
ATOM 681 O O . TRP A 1 89 ? 9.868 -11.839 -3.082 1.00 86.62 89 TRP A O 1
ATOM 691 N N . ASN A 1 90 ? 11.261 -10.086 -2.976 1.00 81.50 90 ASN A N 1
ATOM 692 C CA . ASN A 1 90 ? 12.323 -10.617 -3.838 1.00 81.50 90 ASN A CA 1
ATOM 693 C C . ASN A 1 90 ? 12.879 -11.962 -3.369 1.00 81.50 90 ASN A C 1
ATOM 695 O O . ASN A 1 90 ? 13.321 -12.769 -4.180 1.00 81.50 90 ASN A O 1
ATOM 699 N N . ARG A 1 91 ? 12.867 -12.210 -2.058 1.00 83.12 91 ARG A N 1
ATOM 700 C CA . ARG A 1 91 ? 13.294 -13.490 -1.490 1.00 83.12 91 ARG A CA 1
ATOM 701 C C . ARG A 1 91 ? 12.235 -14.580 -1.651 1.00 83.12 91 ARG A C 1
ATOM 703 O O . ARG A 1 91 ? 12.583 -15.740 -1.830 1.00 83.12 91 ARG A O 1
ATOM 710 N N . LYS A 1 92 ? 10.955 -14.229 -1.506 1.00 81.56 92 LYS A N 1
ATOM 711 C CA . LYS A 1 92 ? 9.865 -15.208 -1.361 1.00 81.56 92 LYS A CA 1
ATOM 712 C C . LYS A 1 92 ? 9.113 -15.470 -2.659 1.00 81.56 92 LYS A C 1
ATOM 714 O O . LYS A 1 92 ? 8.669 -16.590 -2.865 1.00 81.56 92 LYS A O 1
ATOM 719 N N . ILE A 1 93 ? 8.927 -14.453 -3.494 1.00 77.75 93 ILE A N 1
ATOM 720 C CA . ILE A 1 93 ? 7.993 -14.505 -4.621 1.00 77.75 93 ILE A CA 1
ATOM 721 C C . ILE A 1 93 ? 8.675 -14.912 -5.932 1.00 77.75 93 ILE A C 1
ATOM 723 O O . ILE A 1 93 ? 8.188 -15.870 -6.524 1.00 77.75 93 ILE A O 1
ATOM 727 N N . PRO A 1 94 ? 9.809 -14.323 -6.369 1.00 75.88 94 PRO A N 1
ATOM 728 C CA . PRO A 1 94 ? 10.450 -14.723 -7.622 1.00 75.88 94 PRO A CA 1
ATOM 729 C C . PRO A 1 94 ? 10.715 -16.228 -7.755 1.00 75.88 94 PRO A C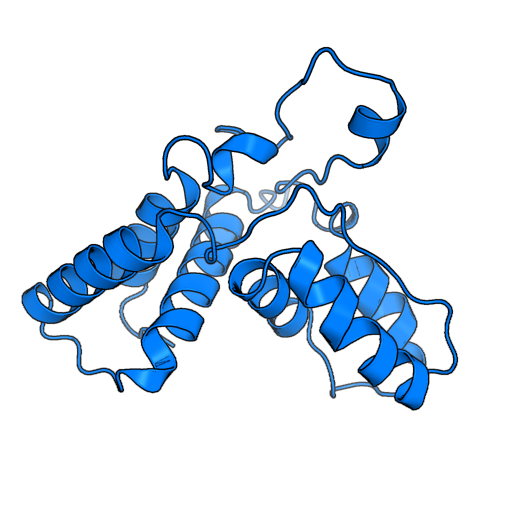 1
ATOM 731 O O . PRO A 1 94 ? 10.346 -16.772 -8.788 1.00 75.88 94 PRO A O 1
ATOM 734 N N . PRO A 1 95 ? 11.216 -16.958 -6.733 1.00 74.44 95 PRO A N 1
ATOM 735 C CA . PRO A 1 95 ? 11.399 -18.407 -6.852 1.00 74.44 95 PRO A CA 1
ATOM 736 C C . PRO A 1 95 ? 10.093 -19.168 -7.112 1.00 74.44 95 PRO A C 1
ATOM 738 O O . PRO A 1 95 ? 10.073 -20.105 -7.906 1.00 74.44 95 PRO A O 1
ATOM 741 N N . ILE A 1 96 ? 8.993 -18.748 -6.472 1.00 73.12 96 ILE A N 1
ATOM 742 C CA . ILE A 1 96 ? 7.664 -19.347 -6.669 1.00 73.12 96 ILE A CA 1
ATOM 743 C C . ILE A 1 96 ? 7.206 -19.137 -8.105 1.00 73.12 96 ILE A C 1
ATOM 745 O O . ILE A 1 96 ? 6.547 -20.009 -8.671 1.00 73.12 96 ILE A O 1
ATOM 749 N N . VAL A 1 97 ? 7.537 -17.991 -8.700 1.00 67.31 97 VAL A N 1
ATOM 750 C CA . VAL A 1 97 ? 7.093 -17.733 -10.059 1.00 67.31 97 VAL A CA 1
ATOM 751 C C . VAL A 1 97 ? 8.039 -18.257 -11.133 1.00 67.31 97 VAL A C 1
ATOM 753 O O . VAL A 1 97 ? 7.562 -18.742 -12.155 1.00 67.31 97 VAL A O 1
ATOM 756 N N . ALA A 1 98 ? 9.349 -18.277 -10.911 1.00 69.00 98 ALA A N 1
ATOM 757 C CA . ALA A 1 98 ? 10.283 -18.956 -11.808 1.00 69.00 98 ALA A CA 1
ATOM 758 C C . ALA A 1 98 ? 9.851 -20.407 -12.061 1.00 69.00 98 ALA A C 1
ATOM 760 O O . ALA A 1 98 ? 9.829 -20.859 -13.203 1.00 69.00 98 ALA A O 1
ATOM 761 N N . GLN A 1 99 ? 9.404 -21.103 -11.006 1.00 68.12 99 GLN A N 1
ATOM 762 C CA . GLN A 1 99 ? 8.853 -22.460 -11.111 1.00 68.12 99 GLN A CA 1
ATOM 763 C C . GLN A 1 99 ? 7.620 -22.555 -12.021 1.00 68.12 99 GLN A C 1
ATOM 765 O O . GLN A 1 99 ? 7.371 -23.610 -12.594 1.00 68.12 99 GLN A O 1
ATOM 770 N N . LYS A 1 100 ? 6.844 -21.475 -12.147 1.00 65.88 100 LYS A N 1
ATOM 771 C CA . LYS A 1 100 ? 5.588 -21.438 -12.905 1.00 65.88 100 LYS A CA 1
ATOM 772 C C . LYS A 1 100 ? 5.704 -20.843 -14.307 1.00 65.88 100 LYS A C 1
ATOM 774 O O . LYS A 1 100 ? 4.796 -21.072 -15.093 1.00 65.88 100 LYS A O 1
ATOM 779 N N . THR A 1 101 ? 6.751 -20.063 -14.584 1.00 60.72 101 THR A N 1
ATOM 780 C CA . THR A 1 101 ? 6.834 -19.213 -15.791 1.00 60.72 101 THR A CA 1
ATOM 781 C C . THR A 1 101 ? 8.125 -19.368 -16.595 1.00 60.72 101 THR A C 1
ATOM 783 O O . THR A 1 101 ? 8.272 -18.724 -17.621 1.00 60.72 101 THR A O 1
ATOM 786 N N . LYS A 1 102 ? 9.113 -20.152 -16.123 1.00 62.72 102 LYS A N 1
ATOM 787 C CA . LYS A 1 102 ? 10.440 -20.337 -16.765 1.00 62.72 102 LYS A CA 1
ATOM 788 C C . LYS A 1 102 ? 11.191 -19.039 -17.136 1.00 62.72 102 LYS A C 1
ATOM 790 O O . LYS A 1 102 ? 12.174 -19.086 -17.871 1.00 62.72 102 LYS A O 1
ATOM 795 N N . GLN A 1 103 ? 10.768 -17.889 -16.617 1.00 59.84 103 GLN A N 1
ATOM 796 C CA . GLN A 1 103 ? 11.314 -16.576 -16.949 1.00 59.84 103 GLN A CA 1
ATOM 797 C C . GLN A 1 103 ? 12.395 -16.117 -15.972 1.00 59.84 103 GLN A C 1
ATOM 799 O O . GLN A 1 103 ? 12.467 -16.561 -14.823 1.00 59.84 103 GLN A O 1
ATOM 804 N N . ASN A 1 104 ? 13.213 -15.165 -16.432 1.00 57.12 104 ASN A N 1
ATOM 805 C CA . ASN A 1 104 ? 14.171 -14.464 -15.586 1.00 57.12 104 ASN A CA 1
ATOM 806 C C . ASN A 1 104 ? 13.446 -13.701 -14.469 1.00 57.12 104 ASN A C 1
ATOM 808 O O . ASN A 1 104 ? 12.481 -12.972 -14.701 1.00 57.12 104 ASN A O 1
ATOM 812 N N . ASN A 1 105 ? 13.943 -13.859 -13.243 1.00 63.53 105 ASN A N 1
ATOM 813 C CA . ASN A 1 105 ? 13.352 -13.256 -12.055 1.00 63.53 105 ASN A CA 1
ATOM 814 C C . ASN A 1 105 ? 13.393 -11.724 -12.123 1.00 63.53 105 ASN A C 1
ATOM 816 O O . ASN A 1 105 ? 14.467 -11.123 -12.116 1.00 63.53 105 ASN A O 1
ATOM 820 N N . ILE A 1 106 ? 12.217 -11.093 -12.120 1.00 63.62 106 ILE A N 1
ATOM 821 C CA . ILE A 1 106 ? 12.086 -9.650 -11.904 1.00 63.62 106 ILE A CA 1
ATOM 822 C C . ILE A 1 106 ? 12.222 -9.381 -10.403 1.00 63.62 106 ILE A C 1
ATOM 824 O O . ILE A 1 106 ? 11.505 -9.963 -9.586 1.00 63.62 106 ILE A O 1
ATOM 828 N N . TYR A 1 107 ? 13.128 -8.474 -10.045 1.00 67.06 107 TYR A N 1
ATOM 829 C CA . TYR A 1 107 ? 13.352 -8.037 -8.671 1.00 67.06 107 TYR A CA 1
ATOM 830 C C . TYR A 1 107 ? 12.939 -6.575 -8.500 1.00 67.06 107 TYR A C 1
ATOM 832 O O . TYR A 1 107 ? 13.178 -5.738 -9.369 1.00 67.06 107 TYR A O 1
ATOM 840 N N . PHE A 1 108 ? 12.338 -6.258 -7.357 1.00 71.81 108 PHE A N 1
ATOM 841 C CA . PHE A 1 108 ? 12.057 -4.884 -6.947 1.00 71.81 108 PHE A CA 1
ATOM 842 C C . PHE A 1 108 ? 13.267 -4.250 -6.255 1.00 71.81 108 PHE A C 1
ATOM 844 O O . PHE A 1 108 ? 14.101 -4.940 -5.672 1.00 71.81 108 PHE A O 1
ATOM 851 N N . ASP A 1 109 ? 13.343 -2.924 -6.254 1.00 68.56 109 ASP A N 1
ATOM 852 C CA . ASP A 1 109 ? 14.369 -2.195 -5.511 1.00 68.56 109 ASP A CA 1
ATOM 853 C C . ASP A 1 109 ? 14.251 -2.468 -4.002 1.00 68.56 109 ASP A C 1
ATOM 855 O O . ASP A 1 109 ? 13.238 -2.141 -3.383 1.00 68.56 109 ASP A O 1
ATOM 859 N N . GLN A 1 110 ? 15.303 -3.033 -3.395 1.00 69.25 110 GLN A N 1
ATOM 860 C CA . GLN A 1 110 ? 15.330 -3.431 -1.981 1.00 69.25 110 GLN A CA 1
ATOM 861 C C . GLN A 1 110 ? 15.081 -2.278 -0.996 1.00 69.25 110 GLN A C 1
ATOM 863 O O . GLN A 1 110 ? 14.768 -2.540 0.168 1.00 69.25 110 GLN A O 1
ATOM 868 N N . ARG A 1 111 ? 15.192 -1.022 -1.443 1.00 69.88 111 ARG A N 1
ATOM 869 C CA . ARG A 1 111 ? 14.871 0.172 -0.648 1.00 69.88 111 ARG A CA 1
ATOM 870 C C . ARG A 1 111 ? 13.374 0.336 -0.393 1.00 69.88 111 ARG A C 1
ATOM 872 O O . ARG A 1 111 ? 13.001 1.077 0.511 1.00 69.88 111 ARG A O 1
ATOM 879 N N . MET A 1 112 ? 12.511 -0.351 -1.141 1.00 78.44 112 MET A N 1
ATOM 880 C CA . MET A 1 112 ? 11.071 -0.348 -0.897 1.00 78.44 112 MET A CA 1
ATOM 881 C C . MET A 1 112 ? 10.743 -1.230 0.321 1.00 78.44 112 MET A C 1
ATOM 883 O O . MET A 1 112 ? 10.880 -2.452 0.291 1.00 78.44 112 MET A O 1
ATOM 887 N N . ILE A 1 113 ? 10.320 -0.601 1.420 1.00 77.94 113 ILE A N 1
ATOM 888 C CA . ILE A 1 113 ? 10.129 -1.258 2.730 1.00 77.94 113 ILE A CA 1
ATOM 889 C C . ILE A 1 113 ? 8.701 -1.813 2.898 1.00 77.94 113 ILE A C 1
ATOM 891 O O . ILE A 1 113 ? 8.475 -2.762 3.650 1.00 77.94 113 ILE A O 1
ATOM 895 N N . GLY A 1 114 ? 7.725 -1.247 2.181 1.00 84.19 114 GLY A N 1
ATOM 896 C CA . GLY A 1 114 ? 6.308 -1.573 2.356 1.00 84.19 114 GLY A CA 1
ATOM 897 C C . GLY A 1 114 ? 5.780 -1.214 3.753 1.00 84.19 114 GLY A C 1
ATOM 898 O O . GLY A 1 114 ? 6.368 -0.423 4.489 1.00 84.19 114 GLY A O 1
ATOM 899 N N . ILE A 1 115 ? 4.655 -1.810 4.154 1.00 87.44 115 ILE A N 1
ATOM 900 C CA . ILE A 1 115 ? 4.043 -1.585 5.478 1.00 87.44 115 ILE A CA 1
ATOM 901 C C . ILE A 1 115 ? 4.773 -2.325 6.611 1.00 87.44 115 ILE A C 1
ATOM 903 O O . ILE A 1 115 ? 4.491 -2.078 7.785 1.00 87.44 115 ILE A O 1
ATOM 907 N N . HIS A 1 116 ? 5.704 -3.221 6.271 1.00 84.12 116 HIS A N 1
ATOM 908 C CA . HIS A 1 116 ? 6.535 -3.999 7.196 1.00 84.12 116 HIS A CA 1
ATOM 909 C C . HIS A 1 116 ? 7.755 -3.215 7.730 1.00 84.12 116 HIS A C 1
ATOM 911 O O . HIS A 1 116 ? 8.768 -3.796 8.114 1.00 84.12 116 HIS A O 1
ATOM 917 N N . SER A 1 117 ? 7.651 -1.887 7.804 1.00 82.69 117 SER A N 1
ATOM 918 C CA . SER A 1 117 ? 8.683 -1.019 8.372 1.00 82.69 117 SER A CA 1
ATOM 919 C C . SER A 1 117 ? 8.797 -1.132 9.897 1.00 82.69 117 SER A C 1
ATOM 921 O O . SER A 1 117 ? 7.982 -1.781 10.565 1.00 82.69 117 SER A O 1
ATOM 923 N N . LYS A 1 118 ? 9.763 -0.418 10.496 1.00 86.94 118 LYS A N 1
ATOM 924 C CA . LYS A 1 118 ? 9.918 -0.347 11.965 1.00 86.94 118 LYS A CA 1
ATOM 925 C C . LYS A 1 118 ? 8.662 0.187 12.675 1.00 86.94 118 LYS A C 1
ATOM 927 O O . LYS A 1 118 ? 8.465 -0.046 13.867 1.00 86.94 118 LYS A O 1
ATOM 932 N N . TYR A 1 119 ? 7.769 0.861 11.943 1.00 88.69 119 TYR A N 1
ATOM 933 C CA . TYR A 1 119 ? 6.499 1.380 12.451 1.00 88.69 119 TYR A CA 1
ATOM 934 C C . TYR A 1 119 ? 5.335 0.386 12.385 1.00 88.69 119 TYR A C 1
ATOM 936 O O . TYR A 1 119 ? 4.242 0.721 12.849 1.00 88.69 119 TYR A O 1
ATOM 944 N N . LEU A 1 120 ? 5.535 -0.839 11.889 1.00 90.69 120 LEU A N 1
ATOM 945 C CA . LEU A 1 120 ? 4.477 -1.837 11.716 1.00 90.69 120 LEU A CA 1
ATOM 946 C C . LEU A 1 120 ? 3.604 -2.018 12.971 1.00 90.69 120 LEU A C 1
ATOM 948 O O . LEU A 1 120 ? 2.374 -1.954 12.902 1.00 90.69 120 LEU A O 1
ATOM 952 N N . LYS A 1 121 ? 4.224 -2.188 14.146 1.00 93.12 121 LYS A N 1
ATOM 953 C CA . LYS A 1 121 ? 3.503 -2.369 15.419 1.00 93.12 121 LYS A CA 1
ATOM 954 C C . LYS A 1 121 ? 2.662 -1.138 15.780 1.00 93.12 121 LYS A C 1
ATOM 956 O O . LYS A 1 121 ? 1.508 -1.274 16.196 1.00 93.12 121 LYS A O 1
ATOM 961 N N . LYS A 1 122 ? 3.221 0.064 15.596 1.00 93.88 122 LYS A N 1
ATOM 962 C CA . LYS A 1 122 ? 2.539 1.346 15.848 1.00 93.88 122 LYS A CA 1
ATOM 963 C C . LYS A 1 122 ? 1.349 1.517 14.904 1.00 93.88 122 LYS A C 1
ATOM 965 O O . LYS A 1 122 ? 0.244 1.808 15.366 1.00 93.88 122 LYS A O 1
ATOM 970 N N . ASN A 1 123 ? 1.560 1.269 13.616 1.00 93.69 123 ASN A N 1
ATOM 971 C CA . ASN A 1 123 ? 0.549 1.390 12.573 1.00 93.69 123 ASN A CA 1
ATOM 972 C C . ASN A 1 123 ? -0.578 0.381 12.776 1.00 93.69 123 ASN A C 1
ATOM 974 O O . ASN A 1 123 ? -1.735 0.779 12.867 1.00 93.69 123 ASN A O 1
ATOM 978 N N . THR A 1 124 ? -0.255 -0.888 13.018 1.00 94.94 124 THR A N 1
ATOM 979 C CA . THR A 1 124 ? -1.247 -1.928 13.335 1.00 94.94 124 THR A CA 1
ATOM 980 C C . THR A 1 124 ? -2.131 -1.525 14.519 1.00 94.94 124 THR A C 1
ATOM 982 O O . THR A 1 124 ? -3.358 -1.654 14.458 1.00 94.94 124 THR A O 1
ATOM 985 N N . LYS A 1 125 ? -1.537 -0.982 15.594 1.00 96.25 125 LYS A N 1
ATOM 986 C CA . LYS A 1 125 ? -2.280 -0.509 16.775 1.00 96.25 125 LYS A CA 1
ATOM 987 C C . LYS A 1 125 ? -3.170 0.692 16.446 1.00 96.25 125 LYS A C 1
ATOM 989 O O . LYS A 1 125 ? -4.318 0.735 16.890 1.00 96.25 125 LYS A O 1
ATOM 994 N N . ARG A 1 126 ? -2.658 1.661 15.678 1.00 96.00 126 ARG A N 1
ATOM 995 C CA . ARG A 1 126 ? -3.405 2.851 15.238 1.00 96.00 126 ARG A CA 1
ATOM 996 C C . ARG A 1 126 ? -4.604 2.463 14.373 1.00 96.00 126 ARG A C 1
ATOM 998 O O . ARG A 1 126 ? -5.719 2.862 14.699 1.00 96.00 126 ARG A O 1
ATOM 1005 N N . ILE A 1 127 ? -4.395 1.637 13.349 1.00 96.50 127 ILE A N 1
ATOM 1006 C CA . ILE A 1 127 ? -5.456 1.196 12.435 1.00 96.50 127 ILE A CA 1
ATOM 1007 C C . ILE A 1 127 ? -6.486 0.336 13.173 1.00 96.50 127 ILE A C 1
ATOM 1009 O O . ILE A 1 127 ? -7.680 0.576 13.048 1.00 96.50 127 ILE A O 1
ATOM 1013 N N . THR A 1 128 ? -6.055 -0.572 14.054 1.00 96.44 128 THR A N 1
ATOM 1014 C CA . THR A 1 128 ? -6.971 -1.348 14.914 1.00 96.44 128 THR A CA 1
ATOM 1015 C C . THR A 1 128 ? -7.893 -0.444 15.740 1.00 96.44 128 THR A C 1
ATOM 1017 O O . THR A 1 128 ? -9.095 -0.690 15.824 1.00 96.44 128 THR A O 1
ATOM 1020 N N . ARG A 1 129 ? -7.358 0.620 16.356 1.00 96.44 129 ARG A N 1
ATOM 1021 C CA . ARG A 1 129 ? -8.172 1.581 17.121 1.00 96.44 129 ARG A CA 1
ATOM 1022 C C . ARG A 1 129 ? -9.134 2.356 16.226 1.00 96.44 129 ARG A C 1
ATOM 1024 O O . ARG A 1 129 ? -10.265 2.597 16.635 1.00 96.44 129 ARG A O 1
ATOM 1031 N N . LEU A 1 130 ? -8.701 2.745 15.029 1.00 96.06 130 LEU A N 1
ATOM 1032 C CA . LEU A 1 130 ? -9.555 3.425 14.060 1.00 96.06 130 LEU A CA 1
ATOM 1033 C C . LEU A 1 130 ? -10.728 2.531 13.629 1.00 96.06 130 LEU A C 1
ATOM 1035 O O . LEU A 1 130 ? -11.872 2.956 13.760 1.00 96.06 130 LEU A O 1
ATOM 1039 N N . LEU A 1 131 ? -10.461 1.280 13.241 1.00 95.75 131 LEU A N 1
ATOM 1040 C CA . LEU A 1 131 ? -11.491 0.298 12.877 1.00 95.75 131 LEU A CA 1
ATOM 1041 C C . LEU A 1 131 ? -12.503 0.087 14.014 1.00 95.75 131 LEU A C 1
ATOM 1043 O O . LEU A 1 131 ? -13.708 0.111 13.777 1.00 95.75 131 LEU A O 1
ATOM 1047 N N . LYS A 1 132 ? -12.027 -0.032 15.263 1.00 94.81 132 LYS A N 1
ATOM 1048 C CA . LYS A 1 132 ? -12.895 -0.152 16.448 1.00 94.81 132 LYS A CA 1
ATOM 1049 C C . LYS A 1 132 ? -13.791 1.070 16.653 1.00 94.81 132 LYS A C 1
ATOM 1051 O O . LYS A 1 132 ? -14.985 0.901 16.872 1.00 94.81 132 LYS A O 1
ATOM 1056 N N . ARG A 1 133 ? -13.245 2.290 16.551 1.00 95.25 133 ARG A N 1
ATOM 1057 C CA . ARG A 1 133 ? -14.032 3.537 16.663 1.00 95.25 133 ARG A CA 1
ATOM 1058 C C . ARG A 1 133 ? -15.116 3.631 15.589 1.00 95.25 133 ARG A C 1
ATOM 1060 O O . ARG A 1 133 ? -16.207 4.109 15.869 1.00 95.25 133 ARG A O 1
ATOM 1067 N N . ARG A 1 134 ? -14.826 3.131 14.387 1.00 93.94 134 ARG A N 1
ATOM 1068 C CA . ARG A 1 134 ? -15.759 3.065 13.252 1.00 93.94 134 ARG A CA 1
ATOM 1069 C C . ARG A 1 134 ? -16.687 1.842 13.290 1.00 93.94 134 ARG A C 1
ATOM 1071 O O . ARG A 1 134 ? -17.443 1.639 12.352 1.00 93.94 134 ARG A O 1
ATOM 1078 N N . LYS A 1 135 ? -16.633 1.022 14.351 1.00 94.44 135 LYS A N 1
ATOM 1079 C CA . LYS A 1 135 ? -17.425 -0.212 14.528 1.00 94.44 135 LYS A CA 1
ATOM 1080 C C . LYS A 1 135 ? -17.261 -1.235 13.390 1.00 94.44 135 LYS A C 1
ATOM 1082 O O . LYS A 1 135 ? -18.132 -2.071 13.170 1.00 94.44 135 LYS A O 1
ATOM 1087 N N . VAL A 1 136 ? -16.118 -1.220 12.703 1.00 94.44 136 VAL A N 1
ATOM 1088 C CA . VAL A 1 136 ? -15.829 -2.145 11.602 1.00 94.44 136 VAL A CA 1
ATOM 1089 C C . VAL A 1 136 ? -15.339 -3.482 12.149 1.00 94.44 136 VAL A C 1
ATOM 1091 O O . VAL A 1 136 ? -14.316 -3.558 12.838 1.00 94.44 136 VAL A O 1
ATOM 1094 N N . LYS A 1 137 ? -16.055 -4.560 11.816 1.00 91.69 137 LYS A N 1
ATOM 1095 C CA . LYS A 1 137 ? -15.659 -5.935 12.144 1.00 91.69 137 LYS A CA 1
ATOM 1096 C C . LYS A 1 137 ? -14.591 -6.422 11.163 1.00 91.69 137 LYS A C 1
ATOM 1098 O O . LYS A 1 137 ? -14.737 -6.288 9.955 1.00 91.69 137 LYS A O 1
ATOM 1103 N N . TYR A 1 138 ? -13.521 -7.026 11.675 1.00 91.62 138 TYR A N 1
ATOM 1104 C CA . TYR A 1 138 ? -12.473 -7.638 10.855 1.00 91.62 138 TYR A CA 1
ATOM 1105 C C . TYR A 1 138 ? -11.825 -8.814 11.591 1.00 91.62 138 TYR A C 1
ATOM 1107 O O . TYR A 1 138 ? -11.763 -8.835 12.823 1.00 91.62 138 TYR A O 1
ATOM 1115 N N . LYS A 1 139 ? -11.296 -9.794 10.849 1.00 92.69 139 LYS A N 1
ATOM 1116 C CA . LYS A 1 139 ? -10.469 -10.849 11.456 1.00 92.69 139 LYS A CA 1
ATOM 1117 C C . LYS A 1 139 ? -9.056 -10.311 11.641 1.00 92.69 139 LYS A C 1
ATOM 1119 O O . LYS A 1 139 ? -8.448 -9.835 10.684 1.00 92.69 139 LYS A O 1
ATOM 1124 N N . ARG A 1 140 ? -8.496 -10.456 12.845 1.00 89.62 140 ARG A N 1
ATOM 1125 C CA . ARG A 1 140 ? -7.153 -9.953 13.190 1.00 89.62 140 ARG A CA 1
ATOM 1126 C C . ARG A 1 140 ? -6.068 -10.402 12.207 1.00 89.62 140 ARG A C 1
ATOM 1128 O O . ARG A 1 140 ? -5.202 -9.602 11.873 1.00 89.62 140 ARG A O 1
ATOM 1135 N N . LYS A 1 141 ? -6.155 -11.638 11.700 1.00 91.31 141 LYS A N 1
ATOM 1136 C CA . LYS A 1 141 ? -5.218 -12.188 10.706 1.00 91.31 141 LYS A CA 1
ATOM 1137 C C . LYS A 1 141 ? -5.166 -11.412 9.380 1.00 91.31 141 LYS A C 1
ATOM 1139 O O . LYS A 1 141 ? -4.159 -11.485 8.695 1.00 91.31 141 LYS A O 1
ATOM 1144 N N . HIS A 1 142 ? -6.205 -10.641 9.050 1.00 92.44 142 HIS A N 1
ATOM 1145 C CA . HIS A 1 142 ? -6.302 -9.868 7.806 1.00 92.44 142 HIS A CA 1
ATOM 1146 C C . HIS A 1 142 ? -5.902 -8.397 7.960 1.00 92.44 142 HIS A C 1
ATOM 1148 O O . HIS A 1 142 ? -6.029 -7.637 7.006 1.00 92.44 142 HIS A O 1
ATOM 1154 N N . ILE A 1 143 ? -5.427 -7.962 9.135 1.00 94.38 143 ILE A N 1
ATOM 1155 C CA . ILE A 1 143 ? -5.085 -6.546 9.351 1.00 94.38 143 ILE A CA 1
ATOM 1156 C C . ILE A 1 143 ? -4.012 -6.054 8.373 1.00 94.38 143 ILE A C 1
ATOM 1158 O O . ILE A 1 143 ? -4.106 -4.941 7.869 1.00 94.38 143 ILE A O 1
ATOM 1162 N N . MET A 1 144 ? -3.040 -6.909 8.052 1.00 92.75 144 MET A N 1
ATOM 1163 C CA . MET A 1 144 ? -1.968 -6.593 7.109 1.00 92.75 144 MET A CA 1
ATOM 1164 C C . MET A 1 144 ? -2.487 -6.436 5.687 1.00 92.75 144 MET A C 1
ATOM 1166 O O . MET A 1 144 ? -2.127 -5.486 4.999 1.00 92.75 144 MET A O 1
ATOM 1170 N N . ASP A 1 145 ? -3.369 -7.339 5.268 1.00 93.25 145 ASP A N 1
ATOM 1171 C CA . ASP A 1 145 ? -3.953 -7.320 3.927 1.00 93.25 145 ASP A CA 1
ATOM 1172 C C . ASP A 1 145 ? -4.860 -6.096 3.761 1.00 93.25 145 ASP A C 1
ATOM 1174 O O . ASP A 1 145 ? -4.840 -5.437 2.722 1.00 93.25 145 ASP A O 1
ATOM 1178 N N . LEU A 1 146 ? -5.602 -5.745 4.816 1.00 94.75 146 LEU A N 1
ATOM 1179 C CA . LEU A 1 146 ? -6.415 -4.536 4.884 1.00 94.75 146 LEU A CA 1
ATOM 1180 C C . LEU A 1 146 ? -5.542 -3.287 4.746 1.00 94.75 146 LEU A C 1
ATOM 1182 O O . LEU A 1 146 ? -5.810 -2.463 3.881 1.00 94.75 146 LEU A O 1
ATOM 1186 N N . MET A 1 147 ? -4.471 -3.177 5.535 1.00 95.62 147 MET A N 1
ATOM 1187 C CA . MET A 1 147 ? -3.536 -2.051 5.463 1.00 95.62 147 MET A CA 1
ATOM 1188 C C . MET A 1 147 ? -2.898 -1.917 4.073 1.00 95.62 147 MET A C 1
ATOM 1190 O O . MET A 1 147 ? -2.882 -0.822 3.516 1.00 95.62 147 MET A O 1
ATOM 1194 N N . ALA A 1 148 ? -2.416 -3.018 3.490 1.00 94.88 148 ALA A N 1
ATOM 1195 C CA . ALA A 1 148 ? -1.794 -3.004 2.166 1.00 94.88 148 ALA A CA 1
ATOM 1196 C C . ALA A 1 148 ? -2.789 -2.627 1.058 1.00 94.88 148 ALA A C 1
ATOM 1198 O O . ALA A 1 148 ? -2.476 -1.818 0.187 1.00 94.88 148 ALA A O 1
ATOM 1199 N N . THR A 1 149 ? -4.009 -3.168 1.119 1.00 94.44 149 THR A N 1
ATOM 1200 C CA . THR A 1 149 ? -5.076 -2.839 0.163 1.00 94.44 149 THR A CA 1
ATOM 1201 C C . THR A 1 149 ? -5.509 -1.380 0.288 1.00 94.44 149 THR A C 1
ATOM 1203 O O . THR A 1 149 ? -5.740 -0.732 -0.726 1.00 94.44 149 THR A O 1
ATOM 1206 N N . SER A 1 150 ? -5.584 -0.844 1.510 1.00 96.25 150 SER A N 1
ATOM 1207 C CA . SER A 1 150 ? -5.882 0.569 1.758 1.00 96.25 150 SER A CA 1
ATOM 1208 C C . SER A 1 150 ? -4.822 1.500 1.170 1.00 96.25 150 SER A C 1
ATOM 1210 O O . SER A 1 150 ? -5.177 2.495 0.549 1.00 96.25 150 SER A O 1
ATOM 1212 N N . VAL A 1 151 ? -3.532 1.171 1.306 1.00 95.00 151 VAL A N 1
ATOM 1213 C CA . VAL A 1 151 ? -2.449 1.942 0.665 1.00 95.00 151 VAL A CA 1
ATOM 1214 C C . VAL A 1 151 ? -2.567 1.893 -0.854 1.00 95.00 151 VAL A C 1
ATOM 1216 O O . VAL A 1 151 ? -2.495 2.936 -1.492 1.00 95.00 151 VAL A O 1
ATOM 1219 N N . TYR A 1 152 ? -2.783 0.706 -1.430 1.00 93.19 152 TYR A N 1
ATOM 1220 C CA . TYR A 1 152 ? -2.979 0.563 -2.874 1.00 93.19 152 TYR A CA 1
ATOM 1221 C C . TYR A 1 152 ? -4.151 1.417 -3.371 1.00 93.19 152 TYR A C 1
ATOM 1223 O O . TYR A 1 152 ? -3.997 2.166 -4.327 1.00 93.19 152 TYR A O 1
ATOM 1231 N N . LEU A 1 153 ? -5.297 1.353 -2.685 1.00 93.44 153 LEU A N 1
ATOM 1232 C CA . LEU A 1 153 ? -6.478 2.142 -3.030 1.00 93.44 153 LEU A CA 1
ATOM 1233 C C . LEU A 1 153 ? -6.202 3.647 -2.953 1.00 93.44 153 LEU A C 1
ATOM 1235 O O . LEU A 1 153 ? -6.607 4.384 -3.840 1.00 93.44 153 LEU A O 1
ATOM 1239 N N . PHE A 1 154 ? -5.498 4.100 -1.916 1.00 94.81 154 PHE A N 1
ATOM 1240 C CA . PHE A 1 154 ? -5.116 5.503 -1.790 1.00 94.81 154 PHE A CA 1
ATOM 1241 C C . PHE A 1 154 ? -4.192 5.962 -2.922 1.00 94.81 154 PHE A C 1
ATOM 1243 O O . PHE A 1 154 ? -4.390 7.050 -3.449 1.00 94.81 154 PHE A O 1
ATOM 1250 N N . ILE A 1 155 ? -3.206 5.148 -3.312 1.00 91.75 155 ILE A N 1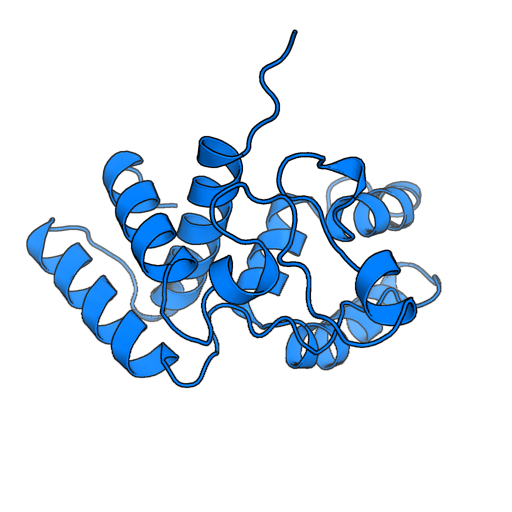
ATOM 1251 C CA . ILE A 1 155 ? -2.317 5.451 -4.445 1.00 91.75 155 ILE A CA 1
ATOM 1252 C C . ILE A 1 155 ? -3.129 5.563 -5.737 1.00 91.75 155 ILE A C 1
ATOM 1254 O O . ILE A 1 155 ? -2.974 6.533 -6.474 1.00 91.75 155 ILE A O 1
ATOM 1258 N N . GLU A 1 156 ? -4.007 4.591 -5.981 1.00 89.38 156 GLU A N 1
ATOM 1259 C CA . GLU A 1 156 ? -4.865 4.549 -7.164 1.00 89.38 156 GLU A CA 1
ATOM 1260 C C . GLU A 1 156 ? -5.820 5.737 -7.239 1.00 89.38 156 GLU A C 1
ATOM 1262 O O . GLU A 1 156 ? -6.029 6.256 -8.325 1.00 89.38 156 GLU A O 1
ATOM 1267 N N . GLU A 1 157 ? -6.383 6.177 -6.115 1.00 91.50 157 GLU A N 1
ATOM 1268 C CA . GLU A 1 157 ? -7.290 7.327 -6.068 1.00 91.50 157 GLU A CA 1
ATOM 1269 C C . GLU A 1 157 ? -6.529 8.648 -6.221 1.00 91.50 157 GLU A C 1
ATOM 1271 O O . GLU A 1 157 ? -6.927 9.528 -6.977 1.00 91.50 157 GLU A O 1
ATOM 1276 N N . LYS A 1 158 ? -5.408 8.792 -5.507 1.00 91.31 158 LYS A N 1
ATOM 1277 C CA . LYS A 1 158 ? -4.674 10.057 -5.423 1.00 91.31 158 LYS A CA 1
ATOM 1278 C C . LYS A 1 158 ? -3.856 10.364 -6.672 1.00 91.31 158 LYS A C 1
ATOM 1280 O O . LYS A 1 158 ? -3.676 11.533 -7.000 1.00 91.31 158 LYS A O 1
ATOM 1285 N N . PHE A 1 159 ? -3.308 9.337 -7.317 1.00 88.69 159 PHE A N 1
ATOM 1286 C CA . PHE A 1 159 ? -2.356 9.498 -8.417 1.00 88.69 159 PHE A CA 1
ATOM 1287 C C . PHE A 1 159 ? -2.864 8.932 -9.735 1.00 88.69 159 PHE A C 1
ATOM 1289 O O . PHE A 1 159 ? -2.081 8.849 -10.679 1.00 88.69 159 PHE A O 1
ATOM 1296 N N . ARG A 1 160 ? -4.145 8.548 -9.834 1.00 75.56 160 ARG A N 1
ATOM 1297 C CA . ARG A 1 160 ? -4.703 8.118 -11.117 1.00 75.56 160 ARG A CA 1
ATOM 1298 C C . ARG A 1 160 ? -4.398 9.183 -12.173 1.00 75.56 160 ARG A C 1
ATOM 1300 O O . ARG A 1 160 ? -4.699 10.352 -11.926 1.00 75.56 160 ARG A O 1
ATOM 1307 N N . PRO A 1 161 ? -3.837 8.817 -13.337 1.00 58.25 161 PRO A N 1
ATOM 1308 C CA . PRO A 1 161 ? -3.802 9.749 -14.446 1.00 58.25 161 PRO A CA 1
ATOM 1309 C C . PRO A 1 161 ? -5.256 10.102 -14.767 1.00 58.25 161 PRO A C 1
ATOM 1311 O O . PRO A 1 161 ? -6.078 9.208 -14.989 1.00 58.25 161 PRO A O 1
ATOM 1314 N N . THR A 1 162 ? -5.596 11.390 -14.712 1.00 48.81 162 THR A N 1
ATOM 1315 C CA . THR A 1 162 ? -6.855 11.878 -15.274 1.00 48.81 162 THR A CA 1
ATOM 1316 C C . THR A 1 162 ? -6.861 11.453 -16.732 1.00 48.81 162 THR A C 1
ATOM 1318 O O . THR A 1 162 ? -5.951 11.812 -17.477 1.00 48.81 162 THR A O 1
ATOM 1321 N N . SER A 1 163 ? -7.826 10.619 -17.112 1.00 41.84 163 SER A N 1
ATOM 1322 C CA . SER A 1 163 ? -8.089 10.324 -18.514 1.00 41.84 163 SER A CA 1
ATOM 1323 C C . SER A 1 163 ? -8.399 11.655 -19.196 1.00 41.84 163 SER A C 1
ATOM 1325 O O . SER A 1 163 ? -9.441 12.242 -18.914 1.00 41.84 163 SER A O 1
ATOM 1327 N N . ASN A 1 164 ? -7.454 12.153 -19.994 1.00 33.97 164 ASN A N 1
ATOM 1328 C CA . ASN A 1 164 ? -7.733 13.154 -21.018 1.00 33.97 164 ASN A CA 1
ATOM 1329 C C . ASN A 1 164 ? -8.214 12.423 -22.267 1.00 33.97 164 ASN A C 1
ATOM 1331 O O . ASN A 1 164 ? -7.595 11.380 -22.587 1.00 33.97 164 ASN A O 1
#

Radius of gyration: 16.17 Å; chains: 1; bounding box: 41×37×39 Å